Protein AF-A0A0G4MTE9-F1 (afdb_monomer)

Secondary structure (DSSP, 8-state):
------EEESEEEEEE-HHHHHHHS-EEEEEESSTT-HHIIIIIHHHHHT-TTGGGS-EEEEEESS-TT--

Nearest PDB structures (foldseek):
  7cgy-assembly1_C  TM=3.469E-01  e=7.373E+00  Homo sapiens

Mean predicted aligned error: 3.8 Å

InterPro domains:
  IPR013740 Redoxin [PF08534] (9-70)
  IPR036249 Thioredoxin-like superfamily [SSF52833] (2-7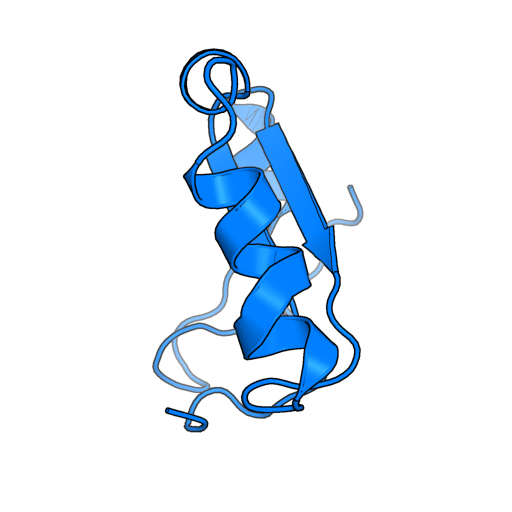0)
  IPR037944 Peroxiredoxin-5-like [PTHR10430] (2-70)

Structure (mmCIF, N/CA/C/O backbone):
data_AF-A0A0G4MTE9-F1
#
_entry.id   AF-A0A0G4MTE9-F1
#
loop_
_atom_site.group_PDB
_atom_site.id
_atom_site.type_symbol
_atom_site.label_atom_id
_atom_site.label_alt_id
_atom_site.label_comp_id
_atom_site.label_asym_id
_atom_site.label_entity_id
_atom_site.label_seq_id
_atom_site.pdbx_PDB_ins_code
_atom_site.Cartn_x
_atom_site.Cartn_y
_atom_site.Cartn_z
_atom_site.occupancy
_atom_site.B_iso_or_equiv
_atom_site.auth_seq_id
_atom_site.auth_comp_id
_atom_site.auth_asym_id
_atom_site.auth_atom_id
_atom_site.pdbx_PDB_model_num
ATOM 1 N N . ILE A 1 1 ? -13.070 -7.062 1.256 1.00 86.56 1 ILE A N 1
ATOM 2 C CA . ILE A 1 1 ? -11.826 -7.001 0.451 1.00 86.56 1 ILE A CA 1
ATOM 3 C C . ILE A 1 1 ? -11.610 -8.386 -0.151 1.00 86.56 1 ILE A C 1
ATOM 5 O O . ILE A 1 1 ? -11.903 -9.341 0.562 1.00 86.56 1 ILE A O 1
ATOM 9 N N . PRO A 1 2 ? -11.229 -8.519 -1.435 1.00 90.81 2 PRO A N 1
ATOM 10 C CA . PRO A 1 2 ? -10.983 -9.824 -2.049 1.00 90.81 2 PRO A CA 1
ATOM 11 C C . PRO A 1 2 ? -9.849 -10.574 -1.344 1.00 90.81 2 PRO A C 1
ATOM 13 O O . PRO A 1 2 ? -8.834 -9.969 -1.014 1.00 90.81 2 PRO A O 1
ATOM 16 N N . ASP A 1 3 ? -10.025 -11.877 -1.147 1.00 94.44 3 ASP A N 1
ATOM 17 C CA . ASP A 1 3 ? -9.010 -12.767 -0.580 1.00 94.44 3 ASP A CA 1
ATOM 18 C C . ASP A 1 3 ? -8.034 -13.196 -1.683 1.00 94.44 3 ASP A C 1
ATOM 20 O O . ASP A 1 3 ? -8.328 -14.091 -2.479 1.00 94.44 3 ASP A O 1
ATOM 24 N N . LEU A 1 4 ? -6.920 -12.466 -1.805 1.00 93.44 4 LEU A N 1
ATOM 25 C CA . LEU A 1 4 ? -5.944 -12.620 -2.883 1.00 93.44 4 LEU A CA 1
ATOM 26 C C . LEU A 1 4 ? -4.512 -12.428 -2.371 1.00 93.44 4 LEU A C 1
ATOM 28 O O . LEU A 1 4 ? -4.199 -11.440 -1.713 1.00 93.44 4 LEU A O 1
ATOM 32 N N . ASN A 1 5 ? -3.612 -13.318 -2.798 1.00 91.81 5 ASN A N 1
ATOM 33 C CA . ASN A 1 5 ? -2.178 -13.282 -2.488 1.00 91.81 5 ASN A CA 1
ATOM 34 C C . ASN A 1 5 ? -1.358 -12.689 -3.649 1.00 91.81 5 ASN A C 1
ATOM 36 O O . ASN A 1 5 ? -0.479 -13.358 -4.201 1.00 91.81 5 ASN A O 1
ATOM 40 N N . VAL A 1 6 ? -1.706 -11.467 -4.062 1.00 92.62 6 VAL A N 1
ATOM 41 C CA . VAL A 1 6 ? -1.100 -10.773 -5.220 1.00 92.62 6 VAL A CA 1
ATOM 42 C C . VAL A 1 6 ? -0.246 -9.567 -4.841 1.00 92.62 6 VAL A C 1
ATOM 44 O O . VAL A 1 6 ? 0.575 -9.138 -5.646 1.00 92.62 6 VAL A O 1
ATOM 47 N N . LEU A 1 7 ? -0.442 -9.016 -3.643 1.00 94.56 7 LEU A N 1
ATOM 48 C CA . LEU A 1 7 ? 0.342 -7.892 -3.147 1.00 94.56 7 LEU A CA 1
ATOM 49 C C . LEU A 1 7 ? 1.591 -8.404 -2.442 1.00 94.56 7 LEU A C 1
ATOM 51 O O . LEU A 1 7 ? 1.588 -9.483 -1.845 1.00 94.56 7 LEU A O 1
ATOM 55 N N . VAL A 1 8 ? 2.652 -7.617 -2.536 1.00 94.38 8 VAL A N 1
ATOM 56 C CA . VAL A 1 8 ? 3.969 -7.931 -1.995 1.00 94.38 8 VAL A CA 1
ATOM 57 C C . VAL A 1 8 ? 4.597 -6.671 -1.413 1.00 94.38 8 VAL A C 1
ATOM 59 O O . VAL A 1 8 ? 4.339 -5.575 -1.909 1.00 94.38 8 VAL A O 1
ATOM 62 N N . GLU A 1 9 ? 5.410 -6.829 -0.375 1.00 92.50 9 GLU A N 1
ATOM 63 C CA . GLU A 1 9 ? 6.098 -5.731 0.314 1.00 92.50 9 GLU A CA 1
ATOM 64 C C . GLU A 1 9 ? 7.583 -6.068 0.479 1.00 92.50 9 GLU A C 1
ATOM 66 O O . GLU A 1 9 ? 7.905 -7.163 0.930 1.00 92.50 9 GLU A O 1
ATOM 71 N N . ASP A 1 10 ? 8.491 -5.146 0.136 1.00 89.00 10 ASP A N 1
ATOM 72 C CA . ASP A 1 10 ? 9.963 -5.281 0.235 1.00 89.00 10 ASP A CA 1
ATOM 73 C C . ASP A 1 10 ? 10.587 -6.347 -0.697 1.00 89.00 10 ASP A C 1
ATOM 75 O O . ASP A 1 10 ? 11.620 -6.122 -1.327 1.00 89.00 10 ASP A O 1
ATOM 79 N N . SER A 1 11 ? 9.936 -7.498 -0.875 1.00 92.44 11 SER A N 1
ATOM 80 C CA . SER A 1 11 ? 10.363 -8.543 -1.799 1.00 92.44 11 SER A CA 1
ATOM 81 C C . SER A 1 11 ? 9.183 -9.330 -2.386 1.00 92.44 11 SER A C 1
ATOM 83 O O . SER A 1 11 ? 8.132 -9.439 -1.754 1.00 92.44 11 SER A O 1
ATOM 85 N N . PRO A 1 12 ? 9.350 -9.990 -3.550 1.00 91.31 12 PRO A N 1
ATOM 86 C CA . PRO A 1 12 ? 8.313 -10.849 -4.131 1.00 91.31 12 PRO A CA 1
ATOM 87 C C . PRO A 1 12 ? 7.924 -12.056 -3.260 1.00 91.31 12 PRO A C 1
ATOM 89 O O . PRO A 1 12 ? 6.900 -12.692 -3.513 1.00 91.31 12 PRO A O 1
ATOM 92 N N . ALA A 1 13 ? 8.753 -12.413 -2.273 1.00 92.69 13 ALA A N 1
ATOM 93 C CA . ALA A 1 13 ? 8.490 -13.521 -1.357 1.00 92.69 13 ALA A CA 1
ATOM 94 C C . ALA A 1 13 ? 7.541 -13.124 -0.213 1.00 92.69 13 ALA A C 1
ATOM 96 O O . ALA A 1 13 ? 6.815 -13.974 0.307 1.00 92.69 13 ALA A O 1
ATOM 97 N N . ASN A 1 14 ? 7.516 -11.841 0.145 1.00 93.50 14 ASN A N 1
ATOM 98 C CA . ASN A 1 14 ? 6.734 -11.30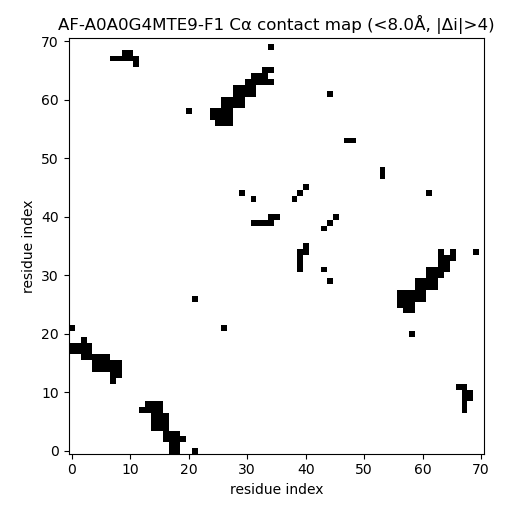1 1.251 1.00 93.50 14 ASN A CA 1
ATOM 99 C C . ASN A 1 14 ? 5.332 -10.936 0.764 1.00 93.50 14 ASN A C 1
ATOM 101 O O . ASN A 1 14 ? 5.053 -9.795 0.401 1.00 93.50 14 ASN A O 1
ATOM 105 N N . LYS A 1 15 ? 4.451 -11.932 0.706 1.00 94.62 15 LYS A N 1
ATOM 106 C CA . LYS A 1 15 ? 3.067 -11.738 0.264 1.00 94.62 15 LYS A CA 1
ATOM 107 C C . LYS A 1 15 ? 2.229 -11.086 1.357 1.00 94.62 15 LYS A C 1
ATOM 109 O O . LYS A 1 15 ? 2.284 -11.510 2.508 1.00 94.62 15 LYS A O 1
ATOM 114 N N . VAL A 1 16 ? 1.397 -10.130 0.959 1.00 93.69 16 VAL A N 1
ATOM 115 C CA . VAL A 1 16 ? 0.440 -9.439 1.830 1.00 93.69 16 VAL A CA 1
ATOM 116 C C . VAL A 1 16 ? -0.977 -9.724 1.339 1.00 93.69 16 VAL A C 1
ATOM 118 O O . VAL A 1 16 ? -1.282 -9.547 0.156 1.00 93.69 16 VAL A O 1
ATOM 121 N N . ASN A 1 17 ? -1.856 -10.153 2.247 1.00 94.62 17 ASN A N 1
ATOM 122 C CA . ASN A 1 17 ? -3.266 -10.399 1.957 1.00 94.62 17 ASN A CA 1
ATOM 123 C C . ASN A 1 17 ? -4.148 -9.416 2.730 1.00 94.62 17 ASN A C 1
ATOM 125 O O . ASN A 1 17 ? -4.350 -9.539 3.935 1.00 94.62 17 ASN A O 1
ATOM 129 N N . LEU A 1 18 ? -4.732 -8.453 2.017 1.00 94.12 18 LEU A N 1
ATOM 130 C CA . LEU A 1 18 ? -5.572 -7.432 2.644 1.00 94.12 18 LEU A CA 1
ATOM 131 C C . LEU A 1 18 ? -6.884 -7.993 3.212 1.00 94.12 18 LEU A C 1
ATOM 133 O O . LEU A 1 18 ? -7.481 -7.362 4.078 1.00 9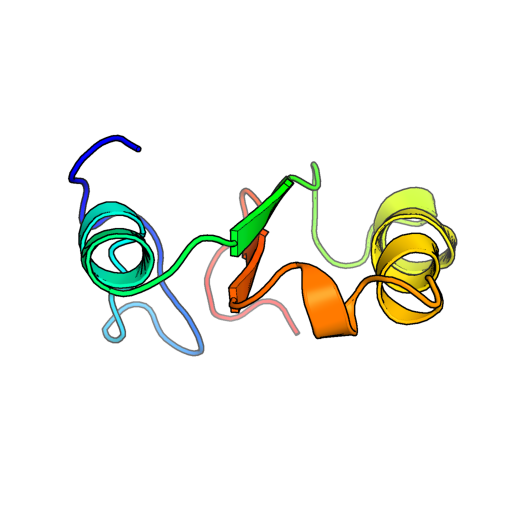4.12 18 LEU A O 1
ATOM 137 N N . ALA A 1 19 ? -7.374 -9.149 2.752 1.00 93.44 19 ALA A N 1
ATOM 138 C CA . ALA A 1 19 ? -8.533 -9.765 3.393 1.00 93.44 19 ALA A CA 1
ATOM 139 C C . ALA A 1 19 ? -8.185 -10.259 4.800 1.00 93.44 19 ALA A C 1
AT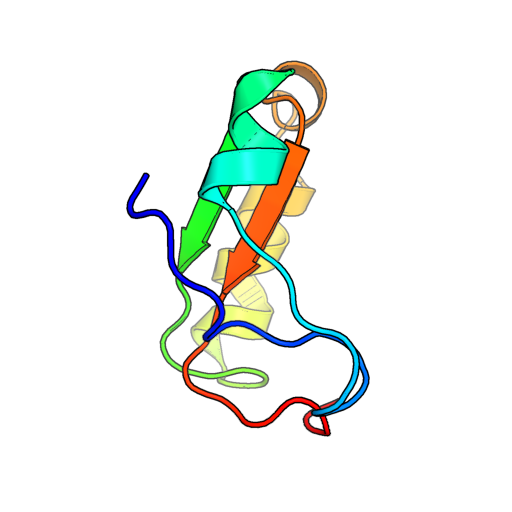OM 141 O O . ALA A 1 19 ? -9.028 -10.152 5.685 1.00 93.44 19 ALA A O 1
ATOM 142 N N . ASP A 1 20 ? -6.961 -10.749 5.017 1.00 93.31 20 ASP A N 1
ATOM 143 C CA . ASP A 1 20 ? -6.489 -11.173 6.336 1.00 93.31 20 ASP A CA 1
ATOM 144 C C . ASP A 1 20 ? -6.260 -9.981 7.268 1.00 93.31 20 ASP A C 1
ATOM 146 O O . ASP A 1 20 ? -6.753 -9.987 8.397 1.00 93.31 20 ASP A O 1
ATOM 150 N N . GLU A 1 21 ? -5.619 -8.923 6.770 1.00 91.12 21 GLU A N 1
ATOM 151 C CA . GLU A 1 21 ? -5.365 -7.693 7.535 1.00 91.12 21 GLU A CA 1
ATOM 152 C C . GLU A 1 21 ? -6.657 -7.058 8.077 1.00 91.12 21 GLU A C 1
ATOM 154 O O . GLU A 1 21 ? -6.727 -6.606 9.222 1.00 91.12 21 GLU A O 1
ATOM 159 N N . PHE A 1 22 ? -7.726 -7.081 7.278 1.00 91.38 22 PHE A N 1
ATOM 160 C CA . PHE A 1 22 ? -9.006 -6.469 7.635 1.00 91.38 22 PHE A CA 1
ATOM 161 C C . PHE A 1 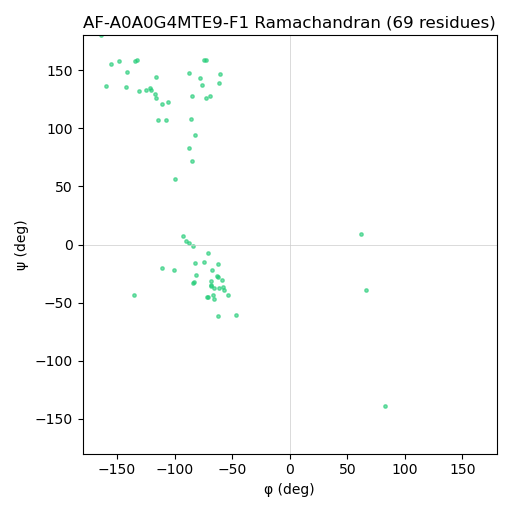22 ? -9.976 -7.406 8.375 1.00 91.38 22 PHE A C 1
ATOM 163 O O . PHE A 1 22 ? -11.092 -6.994 8.697 1.00 91.38 22 PHE A O 1
ATOM 170 N N . LYS A 1 23 ? -9.588 -8.653 8.687 1.00 90.44 23 LYS A N 1
ATOM 171 C CA . LYS A 1 23 ? -10.386 -9.521 9.581 1.00 90.44 23 LYS A CA 1
ATOM 172 C C . LYS A 1 23 ? -10.389 -9.007 11.020 1.00 90.44 23 LYS A C 1
ATOM 174 O O . LYS A 1 23 ? -11.370 -9.203 11.733 1.00 90.44 23 LYS A O 1
ATOM 179 N N . SER A 1 24 ? -9.294 -8.371 11.435 1.00 81.31 24 SER A N 1
ATOM 180 C CA . SER A 1 24 ? -9.045 -7.993 12.832 1.00 81.31 24 SER A CA 1
ATOM 181 C C . SER A 1 24 ? -9.339 -6.523 13.130 1.00 81.31 24 SER A C 1
ATOM 183 O O . SER A 1 24 ? -9.558 -6.169 14.287 1.00 81.31 24 SER A O 1
ATOM 185 N N . ALA A 1 25 ? -9.344 -5.660 12.111 1.00 81.94 25 ALA A N 1
ATOM 186 C CA . ALA A 1 25 ? -9.563 -4.230 12.279 1.00 81.94 25 ALA A CA 1
ATOM 187 C C . ALA A 1 25 ? -10.110 -3.576 11.004 1.00 81.94 25 ALA A C 1
ATOM 189 O O . ALA A 1 25 ? -9.883 -4.040 9.889 1.00 81.94 25 ALA A O 1
ATOM 190 N N . ASN A 1 26 ? -10.801 -2.450 11.187 1.00 88.94 26 ASN A N 1
ATOM 191 C CA . ASN A 1 26 ? -11.076 -1.527 10.091 1.00 88.94 26 ASN A CA 1
ATOM 192 C C . ASN A 1 26 ? -9.790 -0.783 9.700 1.00 88.94 26 ASN A C 1
ATOM 194 O O . ASN A 1 26 ? -8.848 -0.681 10.489 1.00 88.94 26 ASN A O 1
ATOM 198 N N . GLY A 1 27 ? -9.766 -0.263 8.478 1.00 91.69 27 GLY A N 1
ATOM 199 C CA . GLY A 1 27 ? -8.573 0.324 7.887 1.00 91.69 27 GLY A CA 1
ATOM 200 C C . GLY A 1 27 ? -8.878 1.185 6.667 1.00 91.69 27 GLY A C 1
ATOM 201 O O . GLY A 1 27 ? -10.026 1.293 6.224 1.00 91.69 27 GLY A O 1
ATOM 202 N N . LEU A 1 28 ? -7.826 1.749 6.084 1.00 94.00 28 LEU A N 1
ATOM 203 C CA . LEU A 1 28 ? -7.869 2.543 4.861 1.00 94.00 28 LEU A CA 1
ATOM 204 C C . LEU A 1 28 ? -6.906 1.958 3.822 1.00 94.00 28 LEU A C 1
ATOM 206 O O . LEU A 1 28 ? -5.748 1.691 4.125 1.00 94.00 28 LEU A O 1
ATOM 210 N N . ILE A 1 29 ? -7.373 1.806 2.583 1.00 94.88 29 ILE A N 1
ATOM 211 C CA . ILE A 1 29 ? -6.535 1.428 1.438 1.00 94.88 29 ILE A CA 1
ATOM 212 C C . ILE A 1 29 ? -6.447 2.635 0.505 1.00 94.88 29 ILE A C 1
ATOM 214 O O . ILE A 1 29 ? -7.468 3.114 0.010 1.00 94.88 29 ILE A O 1
ATOM 218 N N . ILE A 1 30 ? -5.233 3.121 0.259 1.00 94.81 30 ILE A N 1
ATOM 219 C CA . ILE A 1 30 ? -4.936 4.258 -0.614 1.00 94.81 30 ILE A CA 1
ATOM 220 C C . ILE A 1 30 ? -4.288 3.713 -1.887 1.00 94.81 30 ILE A C 1
ATOM 222 O O . ILE A 1 30 ? -3.137 3.284 -1.875 1.00 94.81 30 ILE A O 1
ATOM 226 N N . GLY A 1 31 ? -5.029 3.719 -2.993 1.00 93.50 31 GLY A N 1
ATOM 227 C CA . GLY A 1 31 ? -4.502 3.337 -4.302 1.00 93.50 31 GLY A CA 1
ATOM 228 C C . GLY A 1 31 ? -3.812 4.510 -4.995 1.00 93.50 31 GLY A C 1
ATOM 229 O O . GLY A 1 31 ? -4.420 5.570 -5.165 1.00 93.50 31 GLY A O 1
ATOM 230 N N . VAL A 1 32 ? -2.572 4.320 -5.439 1.00 93.00 32 VAL A N 1
ATOM 231 C CA . VAL A 1 32 ? -1.854 5.270 -6.300 1.00 93.00 32 VAL A CA 1
ATOM 232 C C . VAL A 1 32 ? -1.543 4.635 -7.663 1.00 93.00 32 VAL A C 1
ATOM 234 O O . VAL A 1 32 ? -1.269 3.441 -7.731 1.00 93.00 32 VAL A O 1
ATOM 237 N N . PRO A 1 33 ? -1.578 5.406 -8.766 1.00 89.19 33 PRO A N 1
ATOM 238 C CA . PRO A 1 33 ? -1.225 4.896 -10.092 1.00 89.19 33 PRO A CA 1
ATOM 239 C C . PRO A 1 33 ? 0.219 4.395 -10.224 1.00 89.19 33 PRO A C 1
ATOM 241 O O . PRO A 1 33 ? 0.461 3.440 -10.953 1.00 89.19 33 PRO A O 1
ATOM 244 N N . ALA A 1 34 ? 1.171 5.073 -9.576 1.00 87.44 34 ALA A N 1
ATOM 245 C CA . ALA A 1 34 ? 2.590 4.741 -9.634 1.00 87.44 34 ALA A CA 1
ATOM 246 C C . ALA A 1 34 ? 3.338 5.340 -8.438 1.00 87.44 34 ALA A C 1
ATOM 248 O O . ALA A 1 34 ? 3.159 6.526 -8.119 1.00 87.44 34 ALA A O 1
ATOM 249 N N . ALA A 1 35 ? 4.230 4.552 -7.840 1.00 87.06 35 ALA A N 1
ATOM 250 C CA . ALA A 1 35 ? 5.219 5.045 -6.891 1.00 87.06 35 ALA A CA 1
ATOM 251 C C . ALA A 1 35 ? 6.134 6.090 -7.564 1.00 87.06 35 ALA A C 1
ATOM 253 O O . ALA A 1 35 ? 6.387 6.025 -8.767 1.00 87.06 35 ALA A O 1
ATOM 254 N N . PHE A 1 36 ? 6.585 7.085 -6.796 1.00 84.38 36 PHE A N 1
ATOM 255 C CA . PHE A 1 36 ? 7.487 8.169 -7.241 1.00 84.38 36 PHE A CA 1
ATOM 256 C C . PHE A 1 36 ? 6.964 9.085 -8.356 1.00 84.38 36 PHE A C 1
ATOM 258 O O . PHE A 1 36 ? 7.697 9.934 -8.865 1.00 84.38 36 PHE A O 1
ATOM 265 N N . SER A 1 37 ? 5.685 8.983 -8.721 1.00 84.31 37 SER A N 1
ATOM 266 C CA . SER A 1 37 ? 5.067 9.921 -9.659 1.00 84.31 37 SER A CA 1
ATOM 267 C C . SER A 1 37 ? 4.717 11.246 -8.973 1.00 84.31 37 SER A C 1
ATOM 269 O O . SER A 1 37 ? 4.297 11.271 -7.814 1.00 84.31 37 SER A O 1
ATOM 271 N N . GLY A 1 38 ? 4.873 12.361 -9.701 1.00 87.56 38 GLY A N 1
ATOM 272 C CA . GLY A 1 38 ? 4.852 13.720 -9.143 1.00 87.56 38 GLY A CA 1
ATOM 273 C C . GLY A 1 38 ? 3.701 13.989 -8.169 1.00 87.56 38 GLY A C 1
ATOM 274 O O . GLY A 1 38 ? 3.937 14.249 -6.995 1.00 87.56 38 GLY A O 1
ATOM 275 N N . THR A 1 39 ? 2.448 13.878 -8.613 1.00 82.38 39 THR A N 1
ATOM 276 C CA . THR A 1 39 ? 1.285 14.140 -7.746 1.00 82.38 39 THR A CA 1
ATOM 277 C C . THR A 1 39 ? 1.112 13.087 -6.647 1.00 82.38 39 THR A C 1
ATOM 279 O O . THR A 1 39 ? 0.724 13.427 -5.529 1.00 82.38 39 THR A O 1
ATOM 282 N N . CYS A 1 40 ? 1.419 11.817 -6.921 1.00 81.56 40 CYS A N 1
ATOM 283 C CA . CYS A 1 40 ? 1.223 10.740 -5.949 1.00 81.56 40 CYS A CA 1
ATOM 284 C C . CYS A 1 40 ? 2.151 10.893 -4.740 1.00 81.56 40 CYS A C 1
ATOM 286 O O . CYS A 1 40 ? 1.697 10.772 -3.600 1.00 81.56 40 CYS A O 1
ATOM 288 N N . SER A 1 41 ? 3.418 11.225 -4.996 1.00 86.62 41 SER A N 1
ATOM 289 C CA . SER A 1 41 ? 4.444 11.401 -3.967 1.00 86.62 41 SER A CA 1
ATOM 290 C C . SER A 1 41 ? 4.437 12.788 -3.330 1.00 86.62 41 SER A C 1
ATOM 292 O O . SER A 1 41 ? 4.736 12.896 -2.146 1.00 86.62 41 SER A O 1
ATOM 294 N N . ALA A 1 42 ? 4.092 13.847 -4.073 1.00 85.69 42 ALA A N 1
ATOM 295 C CA . ALA A 1 42 ? 4.140 15.211 -3.540 1.00 85.69 42 ALA A CA 1
ATOM 296 C C . ALA A 1 42 ? 2.896 15.598 -2.731 1.00 85.69 42 ALA A C 1
ATOM 298 O O . ALA A 1 42 ? 3.007 16.392 -1.799 1.00 85.69 42 ALA A O 1
ATOM 299 N N . SER A 1 43 ? 1.713 15.079 -3.080 1.00 89.44 43 SER A N 1
ATOM 300 C CA . SER A 1 43 ? 0.466 15.514 -2.438 1.00 89.44 43 SER A CA 1
ATOM 301 C C . SER A 1 43 ? -0.469 14.383 -2.042 1.00 89.44 43 SER A C 1
ATOM 303 O O . SER A 1 43 ? -0.977 14.420 -0.925 1.00 89.44 43 SER A O 1
ATOM 305 N N . HIS A 1 44 ? -0.683 13.368 -2.883 1.00 90.81 44 HIS A N 1
ATOM 306 C CA . HIS A 1 44 ? -1.709 12.357 -2.615 1.00 90.81 44 HIS A CA 1
ATOM 307 C C . HIS A 1 44 ? -1.416 11.585 -1.320 1.00 90.81 44 HIS A C 1
ATOM 309 O O . HIS A 1 44 ? -2.172 11.711 -0.359 1.00 90.81 44 HIS A O 1
ATOM 315 N N . VAL A 1 45 ? -0.284 10.877 -1.237 1.00 92.56 45 VAL A N 1
ATOM 316 C CA . VAL A 1 45 ? 0.095 10.122 -0.029 1.00 92.56 45 VAL A CA 1
ATOM 317 C C . VAL A 1 45 ? 0.378 11.049 1.166 1.00 92.56 45 VAL A C 1
ATOM 319 O O . VAL A 1 45 ? -0.201 10.817 2.233 1.00 92.56 45 VAL A O 1
ATOM 322 N N . PRO A 1 46 ? 1.161 12.145 1.030 1.00 93.62 46 PRO A N 1
ATOM 323 C CA . PRO A 1 46 ? 1.392 13.063 2.146 1.00 93.62 46 PRO A CA 1
ATOM 324 C C . PRO A 1 46 ? 0.118 13.695 2.721 1.00 93.62 46 PRO A C 1
ATOM 326 O O . PRO A 1 46 ? 0.076 13.985 3.917 1.00 93.62 46 PRO A O 1
ATOM 329 N N . SER A 1 47 ? -0.929 13.907 1.916 1.00 93.12 47 SER A N 1
ATOM 330 C CA . SER A 1 47 ? -2.191 14.478 2.410 1.00 93.12 47 SER A CA 1
ATOM 331 C C . SER A 1 47 ? -2.900 13.554 3.401 1.00 93.12 47 SER A C 1
ATOM 333 O O . SER A 1 47 ? -3.421 14.034 4.407 1.00 93.12 47 SER A O 1
ATOM 335 N N . TYR A 1 48 ? -2.849 12.235 3.175 1.00 93.88 48 TYR A N 1
ATOM 336 C CA . TYR A 1 48 ? -3.373 11.247 4.116 1.00 93.88 48 TYR A CA 1
ATOM 337 C C . TYR A 1 48 ? -2.489 11.134 5.356 1.00 93.88 48 TYR A C 1
ATOM 339 O O . TYR A 1 48 ? -3.025 11.171 6.460 1.00 93.88 48 TYR A O 1
ATOM 347 N N . ILE A 1 49 ? -1.158 11.076 5.192 1.00 92.75 49 ILE A N 1
ATOM 348 C CA . ILE A 1 49 ? -0.193 11.018 6.311 1.00 92.75 49 ILE A CA 1
ATOM 349 C C . ILE A 1 49 ? -0.421 12.167 7.300 1.00 92.75 49 ILE A C 1
ATOM 351 O O . ILE A 1 49 ? -0.430 11.959 8.512 1.00 92.75 49 ILE A O 1
ATOM 355 N N . ASN A 1 50 ? -0.642 13.375 6.782 1.00 94.12 50 ASN A N 1
ATOM 356 C CA . ASN A 1 50 ? -0.843 14.571 7.596 1.00 94.12 50 ASN A CA 1
ATOM 357 C C . ASN A 1 50 ? -2.293 14.755 8.077 1.00 94.12 50 ASN A C 1
ATOM 359 O O . ASN A 1 50 ? -2.585 15.721 8.785 1.00 94.12 50 ASN A O 1
ATOM 363 N N . HIS A 1 51 ? -3.218 13.864 7.709 1.00 94.69 51 HIS A N 1
ATOM 364 C CA . HIS A 1 51 ? -4.614 14.005 8.095 1.00 94.69 51 HIS A CA 1
ATOM 365 C C . HIS A 1 51 ? -4.792 13.685 9.593 1.00 94.69 51 HIS A C 1
ATOM 367 O O . HIS A 1 51 ? -4.444 12.588 10.036 1.00 94.69 51 HIS A O 1
ATOM 373 N N . PRO A 1 52 ? -5.399 14.577 10.401 1.00 93.31 52 PRO A N 1
ATOM 374 C CA . PRO A 1 52 ? -5.459 14.422 11.860 1.00 93.31 52 PRO A CA 1
ATOM 375 C C . PRO A 1 52 ? -6.214 13.165 12.311 1.00 93.31 52 PRO A C 1
ATOM 377 O O . PRO A 1 52 ? -5.905 12.598 13.355 1.00 93.31 52 PRO A O 1
ATOM 380 N N . LYS A 1 53 ? -7.170 12.698 11.498 1.00 92.38 53 LYS A N 1
ATOM 381 C CA . LYS A 1 53 ? -7.954 11.482 11.765 1.00 92.38 53 LYS A CA 1
ATOM 382 C C . LYS A 1 53 ? -7.313 10.193 11.253 1.00 92.38 53 LYS A C 1
ATOM 384 O O . LYS A 1 53 ? -7.918 9.138 11.393 1.00 92.38 53 LYS A O 1
ATOM 389 N N . LEU A 1 54 ? -6.120 10.237 10.650 1.00 91.88 54 LEU A N 1
ATOM 390 C CA . LEU A 1 54 ? -5.489 9.019 10.125 1.00 91.88 54 LEU A CA 1
ATOM 391 C C . LEU A 1 54 ? -5.293 7.970 11.228 1.00 91.88 54 LEU A C 1
ATOM 393 O O . LEU A 1 54 ? -5.514 6.788 11.006 1.00 91.88 54 LEU A O 1
ATOM 397 N N . LYS A 1 55 ? -4.965 8.418 12.445 1.00 87.19 55 LYS A N 1
ATOM 398 C CA . LYS A 1 55 ? -4.798 7.540 13.612 1.00 87.19 55 LYS A CA 1
ATOM 399 C C . LYS A 1 55 ? -6.081 6.810 14.016 1.00 87.19 55 LYS A C 1
ATOM 401 O O . LYS A 1 55 ? -6.004 5.736 14.596 1.00 87.19 55 LYS A O 1
ATOM 406 N N . GLU A 1 56 ? -7.245 7.385 13.723 1.00 90.69 56 GLU A N 1
ATOM 407 C CA . GLU A 1 56 ? -8.553 6.776 13.997 1.00 90.69 56 GLU A CA 1
ATOM 408 C C . GLU A 1 56 ? -8.960 5.779 12.902 1.00 90.69 56 GLU A C 1
ATOM 410 O O . GLU A 1 56 ? -9.866 4.976 13.111 1.00 90.69 56 GLU A O 1
ATOM 415 N N . ALA A 1 57 ? -8.300 5.817 11.737 1.00 86.38 57 ALA A N 1
ATOM 416 C CA . ALA A 1 57 ? -8.648 4.989 10.586 1.00 86.38 57 ALA A CA 1
ATOM 417 C C . ALA A 1 57 ? -8.245 3.514 10.745 1.00 86.38 57 ALA A C 1
ATOM 419 O O . ALA A 1 57 ? -8.745 2.685 9.992 1.00 86.38 57 ALA A O 1
ATOM 420 N N . GLY A 1 58 ? -7.380 3.183 11.709 1.00 89.06 58 GLY A N 1
ATOM 421 C CA . GLY A 1 58 ? -6.852 1.831 11.903 1.00 89.06 58 GLY A CA 1
ATOM 422 C C . GLY A 1 58 ? -5.677 1.533 10.973 1.00 89.06 58 GLY A C 1
ATOM 423 O O . GLY A 1 58 ? -4.810 2.386 10.783 1.00 89.06 58 GLY A O 1
ATOM 424 N N . SER A 1 59 ? -5.623 0.323 10.416 1.00 91.56 59 SER A N 1
ATOM 425 C CA . SER A 1 59 ? -4.529 -0.087 9.525 1.00 91.56 59 SER A CA 1
ATOM 426 C C . SER A 1 59 ? -4.598 0.660 8.192 1.00 91.56 59 SER A C 1
ATOM 428 O O . SER A 1 59 ? -5.639 0.673 7.536 1.00 91.56 59 SER A O 1
ATOM 430 N N . VAL A 1 60 ? -3.495 1.281 7.775 1.00 93.38 60 VAL A N 1
ATOM 431 C CA . VAL A 1 60 ? -3.430 2.072 6.537 1.00 93.38 60 VAL A CA 1
ATOM 432 C C . VAL A 1 60 ? -2.455 1.423 5.567 1.00 93.38 60 VAL A C 1
ATOM 434 O O . VAL A 1 60 ? -1.293 1.224 5.904 1.00 93.38 60 VAL A O 1
ATOM 437 N N . PHE A 1 61 ? -2.921 1.151 4.350 1.00 94.31 61 PHE A N 1
ATOM 438 C CA . PHE A 1 61 ? -2.136 0.528 3.286 1.00 94.31 61 PHE A CA 1
ATOM 439 C C . PHE A 1 61 ? -2.073 1.449 2.070 1.00 94.31 61 PHE A C 1
ATOM 441 O O . PHE A 1 61 ? -3.105 1.951 1.625 1.00 94.31 61 PHE A O 1
ATOM 448 N N . VAL A 1 62 ? -0.883 1.644 1.502 1.00 94.44 62 VAL A N 1
ATOM 449 C CA . VAL A 1 62 ? -0.697 2.333 0.216 1.00 94.44 62 VAL A CA 1
ATOM 450 C C . VAL A 1 62 ? -0.362 1.284 -0.836 1.00 94.44 62 VAL A C 1
ATOM 452 O O . VAL A 1 62 ? 0.596 0.537 -0.675 1.00 94.44 62 VAL A O 1
ATOM 455 N N . VAL A 1 63 ? -1.157 1.208 -1.902 1.00 94.81 63 VAL A N 1
ATOM 456 C CA . VAL A 1 63 ? -1.029 0.178 -2.942 1.00 94.81 63 VAL A CA 1
ATOM 457 C C . VAL A 1 63 ? -0.799 0.837 -4.295 1.00 94.81 63 VAL A C 1
ATOM 459 O O . VAL A 1 63 ? -1.502 1.779 -4.658 1.00 94.81 63 VAL A O 1
ATOM 462 N N . SER A 1 64 ? 0.160 0.312 -5.053 1.00 94.19 64 SER A N 1
ATOM 463 C CA . SER A 1 64 ? 0.477 0.751 -6.411 1.00 94.19 64 SER A CA 1
ATOM 464 C C . SER A 1 64 ? 0.662 -0.443 -7.339 1.00 94.19 64 SER A C 1
ATOM 466 O O . SER A 1 64 ? 0.992 -1.538 -6.887 1.00 94.19 64 SER A O 1
ATOM 468 N N . VAL A 1 65 ? 0.506 -0.229 -8.646 1.00 92.62 65 VAL A N 1
ATOM 469 C CA . VAL A 1 65 ? 0.888 -1.219 -9.664 1.00 92.62 65 VAL A CA 1
ATOM 470 C C . VAL A 1 65 ? 2.378 -1.049 -9.970 1.00 92.62 65 VAL A C 1
ATOM 472 O O . VAL A 1 65 ? 2.772 -0.527 -11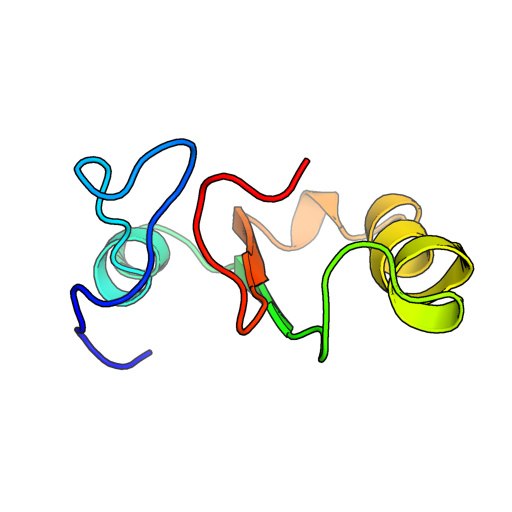.010 1.00 92.62 65 VAL A O 1
ATOM 475 N N . ASN A 1 66 ? 3.209 -1.452 -9.013 1.00 91.00 66 ASN A N 1
ATOM 476 C CA . ASN A 1 66 ? 4.666 -1.467 -9.097 1.00 91.00 66 ASN A CA 1
ATOM 477 C C . ASN A 1 66 ? 5.188 -2.822 -8.611 1.00 91.00 66 ASN A C 1
ATOM 479 O O . ASN A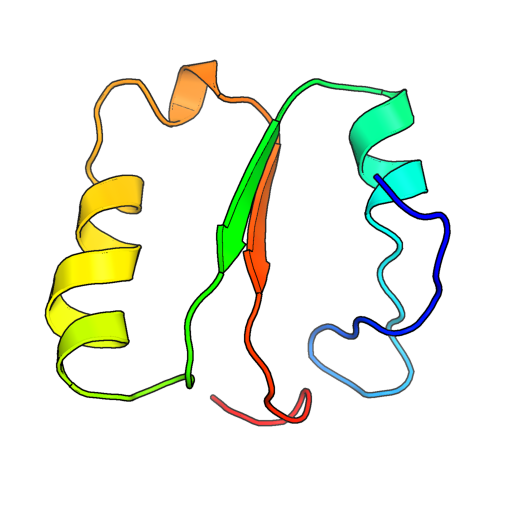 1 66 ? 4.489 -3.544 -7.898 1.00 91.00 66 ASN A O 1
ATOM 483 N N . ASP A 1 67 ? 6.409 -3.174 -9.003 1.00 91.62 67 ASP A N 1
ATOM 484 C CA . ASP A 1 67 ? 7.107 -4.309 -8.409 1.00 91.62 67 ASP A CA 1
ATOM 485 C C . ASP A 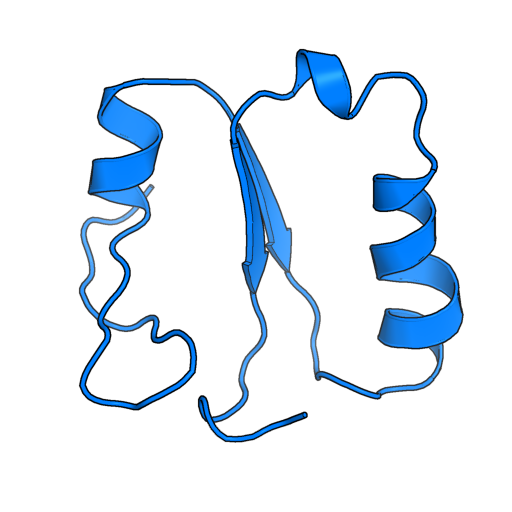1 67 ? 7.612 -3.954 -6.988 1.00 91.62 67 ASP A C 1
ATOM 487 O O . ASP A 1 67 ? 7.729 -2.771 -6.651 1.00 91.62 67 ASP A O 1
ATOM 491 N N . PRO A 1 68 ? 7.892 -4.950 -6.128 1.00 89.50 68 PRO A N 1
ATOM 492 C CA . PRO A 1 68 ? 8.250 -4.714 -4.726 1.00 89.50 68 PRO A CA 1
ATOM 493 C C . PRO A 1 68 ? 9.636 -4.092 -4.523 1.00 89.50 68 PRO A C 1
ATOM 495 O O . PRO A 1 68 ? 9.970 -3.752 -3.393 1.00 89.50 68 PRO A O 1
ATOM 498 N N . PHE A 1 69 ? 10.451 -3.954 -5.574 1.00 88.00 69 PHE A N 1
ATOM 499 C CA . PHE A 1 69 ? 11.793 -3.379 -5.479 1.00 88.00 69 PHE A CA 1
ATOM 500 C C . PHE A 1 69 ? 11.816 -1.869 -5.755 1.00 88.00 69 PHE A C 1
ATOM 502 O O . PHE A 1 69 ? 12.894 -1.291 -5.883 1.00 88.00 69 PHE A O 1
ATOM 509 N N . VAL A 1 70 ? 10.654 -1.225 -5.890 1.00 81.94 70 VAL A N 1
ATOM 510 C CA . VAL A 1 70 ? 10.541 0.206 -6.199 1.00 81.94 70 VAL A CA 1
ATOM 511 C C . VAL A 1 70 ? 10.614 1.034 -4.907 1.00 81.94 70 VAL A C 1
ATOM 513 O O . VAL A 1 70 ? 9.658 1.049 -4.131 1.00 81.94 70 VAL A O 1
ATOM 516 N N . TRP A 1 71 ? 11.742 1.735 -4.718 1.00 62.22 71 TRP A N 1
ATOM 517 C CA . TRP A 1 71 ? 12.094 2.599 -3.573 1.00 62.22 71 TRP A CA 1
ATOM 518 C C . TRP A 1 71 ? 12.457 4.025 -3.986 1.00 62.22 71 TRP A C 1
ATOM 520 O O . TRP A 1 71 ? 12.787 4.235 -5.177 1.00 62.22 71 TRP A O 1
#

Solvent-accessible surface area (backbone atoms only — not comparable to full-atom values): 4437 Å² total; per-residue (Å²): 114,73,85,49,82,81,44,49,54,78,34,87,84,42,64,43,41,64,32,65,62,51,71,82,42,64,54,44,80,46,80,42,85,41,81,86,34,70,62,44,59,70,44,55,53,51,52,52,73,70,34,88,62,45,79,77,42,52,56,75,45,80,46,53,80,65,66,41,82,75,127

Foldseek 3Di:
DDQDQPDAALAPVRTDGVVVVPVVHAAEEAEDADPPDDCCVPPRVVVLVPDPCNVVRPHYHYDYPDHNNDD

pLDDT: mean 90.46, std 4.99, range [62.22, 94.88]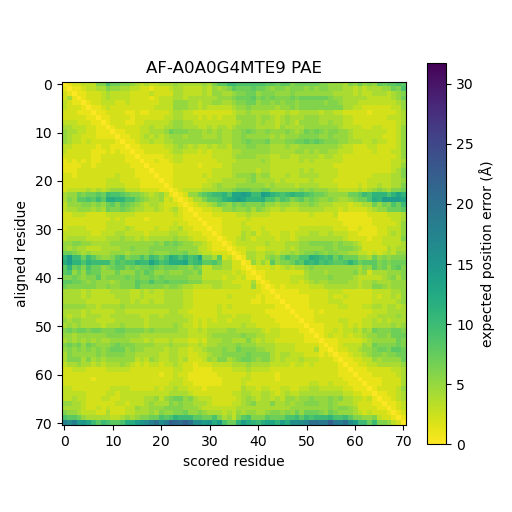

Sequence (71 aa):
IPDLNVLVEDSPANKVNLADEFKSANGLIIGVPAAFSGTCSASHVPSYINHPKLKEAGSVFVVSVNDPFVW

Radius of gyration: 12.82 Å; Cα contacts (8 Å, |Δi|>4): 90; chains: 1; bounding box: 24×29×24 Å

Organism: Verticillium longisporum (NCBI:txid100787)